Protein AF-A0A840RPE6-F1 (afdb_monomer)

Foldseek 3Di:
DDDDDPLRVLLVVLCVVCVVLVVLLVVLVVQLVPPPCVPPVVSVVSNVVSVVVVVVSVVVSVVVSVVVVVVVVVVVVVVD

Mean predicted aligned error: 5.18 Å

InterPro domains:
  IPR021123 Type III secretion, needle-protein-like [PF09392] (19-78)
  IPR037203 Type III secretion, needle-protein-like superfamily [SSF140129] (36-75)

pLDDT: mean 90.74, std 9.3, range [53.0, 97.44]

Nearest PDB structures (foldseek):
  4j2c-assembly1_A  TM=4.358E-01  e=1.126E+00  Homo sapiens
  4j2c-assembly2_C  TM=3.406E-01  e=1.649E+00  Homo sapiens
  6tmk-assembly1_I1  TM=3.947E-01  e=5.881E+00  Toxoplasma gondii GT1

Sequence (80 aa):
MAYEGLFVKTAAAFEKAGETLFANEIRLRDLLSTGGESTNPTTLAEYQAVISEISILRNAQSSTVKTLKDIDATIVANFR

Solvent-accessible surface area (backbone atoms only — not comparable to full-atom values): 4519 Å² total; per-residue (Å²): 132,84,88,74,53,70,60,55,53,54,48,48,51,48,51,62,72,39,44,68,57,53,52,48,46,53,52,43,52,50,43,41,68,44,77,86,40,52,78,39,67,64,58,51,52,52,44,52,51,46,54,50,51,50,52,52,51,52,52,51,43,54,53,51,46,47,53,54,50,52,51,52,52,50,56,55,59,76,75,109

Organism: NCBI:txid728004

Radius of gyration: 18.29 Å; Cα contacts (8 Å, |Δi|>4): 38; chains: 1; bounding box: 44×16×54 Å

Structure (mmCIF, N/CA/C/O backbone):
data_AF-A0A840RPE6-F1
#
_entry.id   AF-A0A840RPE6-F1
#
loop_
_atom_site.group_PDB
_atom_site.id
_atom_site.type_symbol
_atom_site.label_atom_id
_atom_site.label_alt_id
_atom_site.label_comp_id
_atom_site.label_asym_id
_atom_site.label_entity_id
_atom_site.label_seq_id
_atom_site.pdbx_PDB_ins_code
_atom_site.Cartn_x
_atom_site.Cartn_y
_atom_site.Cartn_z
_atom_site.occupancy
_atom_site.B_iso_or_equiv
_atom_site.auth_seq_id
_atom_site.auth_comp_id
_atom_site.auth_asym_id
_atom_site.auth_atom_id
_atom_site.pdbx_PDB_model_num
ATOM 1 N N . MET A 1 1 ? -25.694 -8.091 -0.177 1.00 53.00 1 MET A N 1
ATOM 2 C CA . MET A 1 1 ? -24.395 -7.418 0.035 1.00 53.00 1 MET A CA 1
ATOM 3 C C . MET A 1 1 ? -24.005 -7.646 1.483 1.00 53.00 1 MET A C 1
ATOM 5 O O . MET A 1 1 ? -24.794 -7.296 2.352 1.00 53.00 1 MET A O 1
ATOM 9 N N . ALA A 1 2 ? -22.888 -8.326 1.744 1.00 64.06 2 ALA A N 1
ATOM 10 C CA . ALA A 1 2 ? -22.393 -8.496 3.109 1.00 64.06 2 ALA A CA 1
ATOM 11 C C . ALA A 1 2 ? -21.961 -7.126 3.659 1.00 64.06 2 ALA A C 1
ATOM 13 O O . ALA A 1 2 ? -21.421 -6.307 2.918 1.00 64.06 2 ALA A O 1
ATOM 14 N N . TYR A 1 3 ? -22.252 -6.846 4.928 1.00 77.12 3 TYR A N 1
ATOM 15 C CA . TYR A 1 3 ? -21.801 -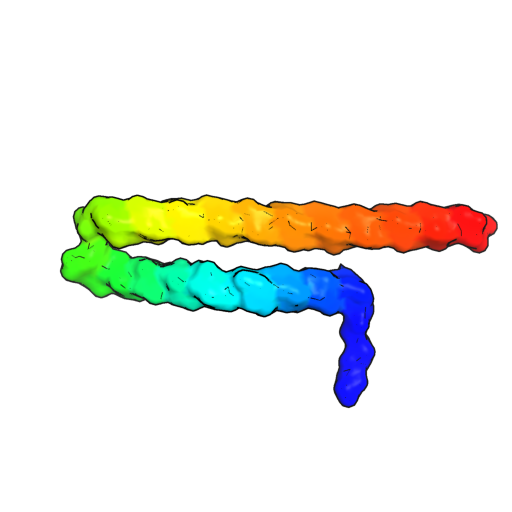5.618 5.575 1.00 77.12 3 TYR A CA 1
ATOM 16 C C . TYR A 1 3 ? -20.277 -5.654 5.741 1.00 77.12 3 TYR A C 1
ATOM 18 O O . TYR A 1 3 ? -19.743 -6.566 6.369 1.00 77.12 3 TYR A O 1
ATOM 26 N N . GLU A 1 4 ? -19.588 -4.648 5.207 1.00 81.88 4 GLU A N 1
ATOM 27 C CA . GLU A 1 4 ? -18.161 -4.435 5.447 1.00 81.88 4 GLU A CA 1
ATOM 28 C C . GLU A 1 4 ? -17.961 -3.404 6.563 1.00 81.88 4 GLU A C 1
ATOM 30 O O . GLU A 1 4 ? -18.491 -2.286 6.502 1.00 81.88 4 GLU A O 1
ATOM 35 N N . GLY A 1 5 ? -17.184 -3.781 7.582 1.00 91.69 5 GLY A N 1
ATOM 36 C CA . GLY A 1 5 ? -16.819 -2.899 8.691 1.00 91.69 5 GLY A CA 1
ATOM 37 C C . GLY A 1 5 ? -15.934 -1.728 8.250 1.00 91.69 5 GLY A C 1
ATOM 38 O O . GLY A 1 5 ? -15.286 -1.775 7.202 1.00 91.69 5 GLY A O 1
ATOM 39 N N . LEU A 1 6 ? -15.876 -0.672 9.068 1.00 92.38 6 LEU A N 1
ATOM 40 C CA . LEU A 1 6 ? -15.144 0.566 8.759 1.00 92.38 6 LEU A CA 1
ATOM 41 C C . LEU A 1 6 ? -13.669 0.322 8.399 1.00 92.38 6 LEU A C 1
ATOM 43 O O . LEU A 1 6 ? -13.164 0.912 7.443 1.00 92.38 6 LEU A O 1
ATOM 47 N N . PHE A 1 7 ? -12.985 -0.572 9.119 1.00 93.06 7 PHE A N 1
ATOM 48 C CA . PHE A 1 7 ? -11.579 -0.893 8.848 1.00 93.06 7 PHE A CA 1
ATOM 49 C C . PHE A 1 7 ? -11.391 -1.535 7.472 1.00 93.06 7 PHE A C 1
ATOM 51 O O . PHE A 1 7 ? -10.458 -1.178 6.757 1.00 93.06 7 PHE A O 1
ATOM 58 N N . VAL A 1 8 ? -12.308 -2.424 7.074 1.00 93.75 8 VAL A N 1
ATOM 59 C CA . VAL A 1 8 ? -12.284 -3.090 5.763 1.00 93.75 8 VAL A CA 1
ATOM 60 C C . VAL A 1 8 ? -12.502 -2.069 4.654 1.00 93.75 8 VAL A C 1
ATOM 62 O O . VAL A 1 8 ? -11.721 -2.021 3.710 1.00 93.75 8 VAL A O 1
ATOM 65 N N . LYS A 1 9 ? -13.490 -1.181 4.810 1.00 95.06 9 LYS A N 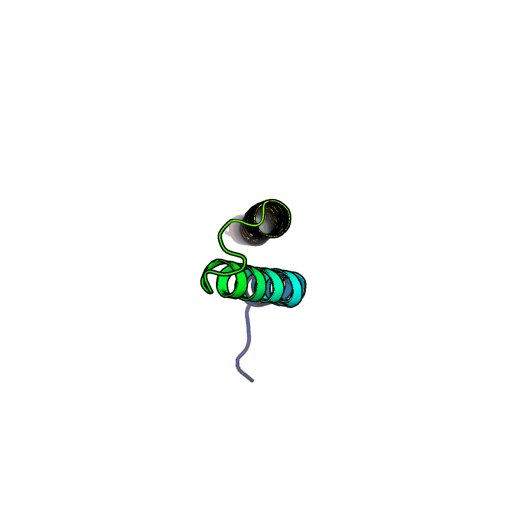1
ATOM 66 C CA . LYS A 1 9 ? -13.756 -0.103 3.844 1.00 95.06 9 LYS A CA 1
ATOM 67 C C . LYS A 1 9 ? -12.578 0.854 3.696 1.00 95.06 9 LYS A C 1
ATOM 69 O O . LYS A 1 9 ? -12.247 1.255 2.586 1.00 95.06 9 LYS A O 1
ATOM 74 N N . THR A 1 10 ? -11.938 1.203 4.811 1.00 93.81 10 THR A N 1
ATOM 75 C CA . THR A 1 10 ? -10.763 2.082 4.805 1.00 93.81 10 THR A CA 1
ATOM 76 C C . THR A 1 10 ? -9.606 1.411 4.077 1.00 93.81 10 THR A C 1
ATOM 78 O O . THR A 1 10 ? -9.030 2.006 3.172 1.00 93.81 10 THR A O 1
ATOM 81 N N . ALA A 1 11 ? -9.309 0.148 4.398 1.00 93.62 11 ALA A N 1
ATOM 82 C CA . ALA A 1 11 ? -8.277 -0.614 3.706 1.00 93.62 11 ALA A CA 1
ATOM 83 C C . ALA A 1 11 ? -8.574 -0.748 2.202 1.00 93.62 11 ALA A C 1
ATOM 85 O O . ALA A 1 11 ? -7.680 -0.506 1.397 1.00 93.62 11 ALA A O 1
ATOM 86 N N . ALA A 1 12 ? -9.821 -1.048 1.825 1.00 94.19 12 ALA A N 1
ATOM 87 C CA . ALA A 1 12 ? -10.247 -1.172 0.432 1.00 94.19 12 ALA A CA 1
ATOM 88 C C . ALA A 1 12 ? -10.129 0.146 -0.350 1.00 94.19 12 ALA A C 1
ATOM 90 O O . ALA A 1 12 ? -9.787 0.134 -1.530 1.00 94.19 12 ALA A O 1
ATOM 91 N N . ALA A 1 13 ? -10.360 1.294 0.294 1.00 94.88 13 ALA A N 1
ATOM 92 C CA . ALA A 1 13 ? -10.152 2.596 -0.334 1.00 94.88 13 ALA A CA 1
ATOM 93 C C . ALA A 1 13 ? -8.674 2.839 -0.686 1.00 94.88 13 ALA A C 1
ATOM 95 O O . ALA A 1 13 ? -8.392 3.363 -1.763 1.00 94.88 13 ALA A O 1
ATOM 96 N N . PHE A 1 14 ? -7.738 2.415 0.174 1.00 94.50 14 PHE A N 1
ATOM 97 C CA . PHE A 1 14 ? -6.303 2.450 -0.138 1.00 94.50 14 PHE A CA 1
ATOM 98 C C . PHE A 1 14 ? -5.942 1.512 -1.292 1.00 94.50 14 PHE A C 1
ATOM 100 O O . PHE A 1 14 ? -5.182 1.921 -2.166 1.00 94.50 14 PHE A O 1
ATOM 107 N N . GLU A 1 15 ? -6.505 0.297 -1.333 1.00 93.75 15 GLU A N 1
ATOM 108 C CA . GLU A 1 15 ? -6.277 -0.615 -2.466 1.00 93.75 15 GLU A CA 1
ATOM 109 C C . GLU A 1 15 ? -6.746 0.015 -3.776 1.00 93.75 15 GLU A C 1
ATOM 111 O O . GLU A 1 15 ? -5.993 0.062 -4.742 1.00 93.75 15 GLU A O 1
ATOM 116 N N . LYS A 1 16 ? -7.961 0.576 -3.777 1.00 95.5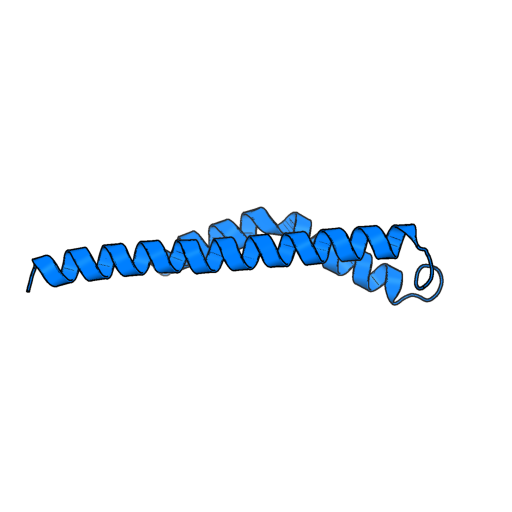0 16 LYS A N 1
ATOM 117 C CA . LYS A 1 16 ? -8.539 1.232 -4.950 1.00 95.50 16 LYS A CA 1
ATOM 118 C C . LYS A 1 16 ? -7.714 2.437 -5.402 1.00 95.50 16 LYS A C 1
ATOM 120 O O . LYS A 1 16 ? -7.508 2.630 -6.594 1.00 95.50 16 LYS A O 1
ATOM 125 N N . ALA A 1 17 ? -7.234 3.254 -4.465 1.00 92.44 17 ALA A N 1
ATOM 126 C CA . ALA A 1 17 ? -6.369 4.388 -4.786 1.00 92.44 17 ALA A CA 1
ATOM 127 C C . ALA A 1 17 ? -5.008 3.939 -5.352 1.00 92.44 17 ALA A C 1
ATOM 129 O O . ALA A 1 17 ? -4.437 4.625 -6.198 1.00 92.44 17 ALA A O 1
ATOM 130 N N . GLY A 1 18 ? -4.504 2.787 -4.901 1.00 94.62 18 GLY A N 1
ATOM 131 C CA . GLY A 1 18 ? -3.252 2.186 -5.352 1.00 94.62 18 GLY A CA 1
ATOM 132 C C . GLY A 1 18 ? -3.356 1.333 -6.619 1.00 94.62 18 GLY A C 1
ATOM 133 O O . GLY A 1 18 ? -2.320 0.890 -7.103 1.00 94.62 18 GLY A O 1
ATOM 134 N N . GLU A 1 19 ? -4.546 1.104 -7.187 1.00 95.75 19 GLU A N 1
ATOM 135 C CA . GLU A 1 19 ? -4.745 0.186 -8.326 1.00 95.75 19 GLU A CA 1
ATOM 136 C C . GLU A 1 19 ? -3.801 0.474 -9.497 1.00 95.75 19 GLU A C 1
ATOM 138 O O . GLU A 1 19 ? -3.128 -0.432 -9.988 1.00 95.75 19 GLU A O 1
ATOM 143 N N . THR A 1 20 ? -3.689 1.739 -9.910 1.00 95.25 20 THR A N 1
ATOM 144 C CA . THR A 1 20 ? -2.785 2.143 -10.997 1.00 95.25 20 THR A CA 1
ATOM 145 C C . THR A 1 20 ? -1.321 1.891 -10.640 1.00 95.25 20 THR A C 1
ATOM 147 O O . THR A 1 20 ? -0.537 1.471 -11.489 1.00 95.25 20 THR A O 1
ATOM 150 N N . LEU A 1 21 ? -0.944 2.119 -9.381 1.00 94.81 21 LEU A N 1
ATOM 151 C CA . LEU A 1 21 ? 0.418 1.912 -8.899 1.00 94.81 21 LEU A CA 1
ATOM 152 C C . LEU A 1 21 ? 0.786 0.421 -8.901 1.00 94.81 21 LEU A C 1
ATOM 154 O O . LEU A 1 21 ? 1.862 0.052 -9.366 1.00 94.81 21 LEU A O 1
ATOM 158 N N . PHE A 1 22 ? -0.128 -0.444 -8.458 1.00 95.44 22 PHE A N 1
ATOM 159 C CA . PHE A 1 22 ? 0.054 -1.897 -8.499 1.00 95.44 22 PHE A CA 1
ATOM 160 C C . PHE A 1 22 ? 0.070 -2.430 -9.934 1.00 95.44 22 PHE A C 1
ATOM 162 O O . PHE A 1 22 ? 0.900 -3.267 -10.274 1.00 95.44 22 PHE A O 1
ATOM 169 N N . ALA A 1 23 ? -0.793 -1.911 -10.810 1.00 96.12 23 ALA A N 1
ATOM 170 C CA . ALA A 1 23 ? -0.770 -2.267 -12.226 1.00 96.12 23 ALA A CA 1
ATOM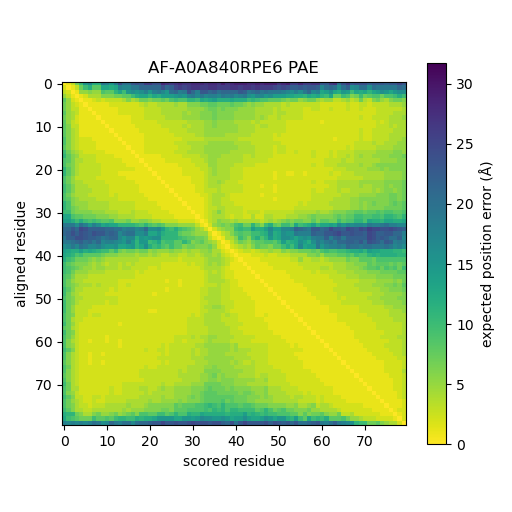 171 C C . ALA A 1 23 ? 0.567 -1.883 -12.887 1.00 96.12 23 ALA A C 1
ATOM 173 O O . ALA A 1 23 ? 1.122 -2.662 -13.664 1.00 96.12 23 ALA A O 1
ATOM 174 N N . ASN A 1 24 ? 1.117 -0.713 -12.545 1.00 94.31 24 ASN A N 1
ATOM 175 C CA . ASN A 1 24 ? 2.429 -0.273 -13.018 1.00 94.31 24 ASN A CA 1
ATOM 176 C C . ASN A 1 24 ? 3.560 -1.169 -12.508 1.00 94.31 24 ASN A C 1
ATOM 178 O O . ASN A 1 24 ? 4.464 -1.491 -13.275 1.00 94.31 24 ASN A O 1
ATOM 182 N N . GLU A 1 25 ? 3.499 -1.594 -11.248 1.00 94.88 25 GLU A N 1
ATOM 183 C CA . GLU A 1 25 ? 4.464 -2.521 -10.658 1.00 94.88 25 GLU A CA 1
ATOM 184 C C . GLU A 1 25 ? 4.489 -3.860 -11.398 1.00 94.88 25 GLU A C 1
ATOM 186 O O . GLU A 1 25 ? 5.561 -4.299 -11.818 1.00 94.88 25 GLU A O 1
ATOM 191 N N . ILE A 1 26 ? 3.317 -4.453 -11.645 1.00 94.19 26 ILE A N 1
ATOM 192 C CA . ILE A 1 26 ? 3.185 -5.706 -12.399 1.00 94.19 26 ILE A CA 1
ATOM 193 C C . ILE A 1 26 ? 3.735 -5.533 -13.818 1.00 94.19 26 ILE A C 1
ATOM 195 O O . ILE A 1 26 ? 4.520 -6.360 -14.279 1.00 94.19 26 ILE A O 1
ATOM 199 N N . ARG A 1 27 ? 3.374 -4.437 -14.498 1.00 93.25 27 ARG A N 1
ATOM 200 C CA . ARG A 1 27 ? 3.848 -4.132 -15.856 1.00 93.25 27 ARG A CA 1
ATOM 201 C C . ARG A 1 27 ? 5.372 -4.019 -15.914 1.00 93.25 27 ARG A C 1
ATOM 203 O O . ARG A 1 27 ? 5.996 -4.597 -16.796 1.00 93.25 27 ARG A O 1
ATOM 210 N N . LEU A 1 28 ? 5.974 -3.263 -14.997 1.00 92.12 28 LEU A N 1
ATOM 211 C CA . LEU A 1 28 ? 7.423 -3.058 -14.955 1.00 92.12 28 LEU A CA 1
ATOM 212 C C . LEU A 1 28 ? 8.163 -4.346 -14.586 1.00 92.12 28 LEU A C 1
ATOM 214 O O . LEU A 1 28 ? 9.193 -4.653 -15.181 1.00 92.12 28 LEU A O 1
ATOM 218 N N . ARG A 1 29 ? 7.616 -5.134 -13.656 1.00 91.31 29 ARG A N 1
ATOM 219 C CA . ARG A 1 29 ? 8.140 -6.458 -13.306 1.00 91.31 29 ARG A CA 1
ATOM 220 C C . ARG A 1 29 ? 8.141 -7.402 -14.508 1.00 91.31 29 ARG A C 1
ATOM 222 O O . ARG A 1 29 ? 9.126 -8.109 -14.712 1.00 91.31 29 ARG A O 1
ATOM 229 N N . ASP A 1 30 ? 7.064 -7.416 -15.288 1.00 91.50 30 ASP A N 1
ATOM 230 C CA . ASP A 1 30 ? 6.949 -8.249 -16.487 1.00 91.50 30 ASP A CA 1
ATOM 231 C C . ASP A 1 30 ? 7.971 -7.834 -17.556 1.00 91.50 30 ASP A C 1
ATOM 233 O O . ASP A 1 30 ? 8.747 -8.665 -18.030 1.00 91.50 30 ASP A O 1
ATOM 237 N N . LEU A 1 31 ? 8.085 -6.526 -17.820 1.00 88.69 31 LEU A N 1
ATOM 238 C CA . LEU A 1 31 ? 9.096 -5.978 -18.730 1.00 88.69 31 LEU A CA 1
ATOM 239 C C . LEU A 1 31 ? 10.517 -6.376 -18.317 1.00 88.69 31 LEU A C 1
ATOM 241 O O . LEU A 1 31 ? 11.280 -6.863 -19.147 1.00 88.69 31 LEU A O 1
ATOM 245 N N . LEU A 1 32 ? 10.857 -6.245 -17.032 1.00 86.62 32 LEU A N 1
ATOM 246 C CA . LEU A 1 32 ? 12.165 -6.644 -16.502 1.00 86.62 32 LEU A CA 1
ATOM 247 C C . LEU A 1 32 ? 12.409 -8.161 -16.565 1.00 86.62 32 LEU A C 1
ATOM 249 O O . LEU A 1 32 ? 13.563 -8.588 -16.591 1.00 86.62 32 LEU A O 1
ATOM 253 N N . SER A 1 33 ? 11.350 -8.974 -16.585 1.00 85.19 33 SER A N 1
ATOM 254 C CA . SER A 1 33 ? 11.441 -10.438 -16.669 1.00 85.19 33 SER A CA 1
ATOM 255 C C . SER A 1 33 ? 11.681 -10.919 -18.103 1.00 85.19 33 SER A C 1
ATOM 257 O O . SER A 1 33 ? 12.341 -11.937 -18.320 1.00 85.19 33 SER A O 1
ATOM 259 N N . THR A 1 34 ? 11.196 -10.174 -19.100 1.00 79.00 34 THR A N 1
ATOM 260 C CA . THR A 1 34 ? 11.518 -10.406 -20.512 1.00 79.00 34 THR A CA 1
ATOM 261 C C . THR A 1 34 ? 12.874 -9.769 -20.836 1.00 79.00 34 THR A C 1
ATOM 263 O O . THR A 1 34 ? 13.026 -8.553 -20.827 1.00 79.00 34 THR A O 1
ATOM 266 N N . GLY A 1 35 ? 13.899 -10.586 -21.095 1.00 63.00 35 GLY A N 1
ATOM 267 C CA . GLY A 1 35 ? 15.320 -10.192 -21.068 1.00 63.00 35 GLY A CA 1
ATOM 268 C C . GLY A 1 35 ? 15.791 -9.005 -21.933 1.00 63.00 35 GLY A C 1
ATOM 269 O O . GLY A 1 35 ? 16.952 -8.631 -21.813 1.00 63.00 35 GLY A O 1
ATOM 270 N N . GLY A 1 36 ? 14.944 -8.393 -22.768 1.00 68.31 36 GLY A N 1
ATOM 271 C CA . GLY A 1 36 ? 15.282 -7.180 -23.526 1.00 68.31 36 GLY A CA 1
ATOM 272 C C . GLY A 1 36 ? 15.359 -5.906 -22.672 1.00 68.31 36 GLY A C 1
ATOM 273 O O . GLY A 1 36 ? 16.205 -5.057 -22.930 1.00 68.31 36 GLY A O 1
ATOM 274 N N . GLU A 1 37 ? 14.535 -5.796 -21.623 1.00 69.06 37 GLU A N 1
ATOM 275 C CA . GLU A 1 37 ? 14.463 -4.611 -20.743 1.00 69.06 37 GLU A CA 1
ATOM 276 C C . GLU A 1 37 ? 15.077 -4.852 -19.353 1.00 69.06 37 GLU A C 1
ATOM 278 O O . GLU A 1 37 ? 15.268 -3.911 -18.586 1.00 69.06 37 GLU A O 1
ATOM 283 N N . SER A 1 38 ? 15.448 -6.100 -19.040 1.00 65.94 38 SER A N 1
ATOM 284 C CA . SER A 1 38 ? 16.057 -6.541 -17.770 1.00 65.94 38 SER A CA 1
ATOM 285 C C . SER A 1 38 ? 17.235 -5.676 -17.297 1.00 65.94 38 SER A C 1
ATOM 287 O O . SER A 1 38 ? 17.471 -5.550 -16.095 1.00 65.94 38 SER A O 1
ATOM 289 N N . THR A 1 39 ? 17.987 -5.098 -18.233 1.00 74.38 39 THR A N 1
ATOM 290 C CA . THR A 1 39 ? 19.195 -4.307 -17.958 1.00 74.38 39 THR A CA 1
ATOM 291 C C . THR A 1 39 ? 19.014 -2.821 -18.261 1.00 74.38 39 THR A C 1
ATOM 293 O O . THR A 1 39 ? 19.977 -2.061 -18.155 1.00 74.38 39 THR A O 1
ATOM 296 N N . ASN A 1 40 ? 17.808 -2.387 -18.644 1.00 85.88 40 ASN A N 1
ATOM 297 C CA . ASN A 1 40 ? 17.548 -0.989 -18.953 1.00 85.88 40 ASN A CA 1
ATOM 298 C C . ASN A 1 40 ? 17.536 -0.165 -17.648 1.00 85.88 40 ASN A C 1
ATOM 300 O O . ASN A 1 40 ? 16.666 -0.376 -16.795 1.00 85.88 40 ASN A O 1
ATOM 304 N N . PRO A 1 41 ? 18.478 0.780 -17.462 1.00 86.75 41 PRO A N 1
ATOM 305 C CA . PRO A 1 41 ? 18.576 1.563 -16.233 1.00 86.75 41 PRO A CA 1
ATOM 306 C C . PRO A 1 41 ? 17.334 2.427 -15.981 1.00 86.75 41 PRO A C 1
ATOM 308 O O . PRO A 1 41 ? 17.001 2.678 -14.824 1.00 86.75 41 PRO A O 1
ATOM 311 N N . THR A 1 42 ? 16.624 2.843 -17.032 1.00 89.75 42 THR A N 1
ATOM 312 C CA . THR A 1 42 ? 15.383 3.614 -16.908 1.00 89.75 42 THR A CA 1
ATOM 313 C C . THR A 1 42 ? 14.267 2.756 -16.319 1.00 89.75 42 THR A C 1
ATOM 315 O O . THR A 1 42 ? 13.678 3.130 -15.308 1.00 89.75 42 THR A O 1
ATOM 318 N N . THR A 1 43 ? 14.042 1.563 -16.874 1.00 88.44 43 THR A N 1
ATOM 319 C CA . THR A 1 43 ? 13.020 0.615 -16.400 1.00 88.44 43 THR A CA 1
ATOM 320 C C . THR A 1 43 ? 13.292 0.169 -14.958 1.00 88.44 43 THR A C 1
ATOM 322 O O . THR A 1 43 ? 12.369 0.059 -14.151 1.00 88.44 43 THR A O 1
ATOM 325 N N . LEU A 1 44 ? 14.566 -0.020 -14.592 1.00 89.62 44 LEU A N 1
ATOM 326 C CA . LEU A 1 44 ? 14.968 -0.323 -13.216 1.00 89.62 44 LEU A CA 1
ATOM 327 C C . LEU A 1 44 ? 14.696 0.842 -12.258 1.00 89.62 44 LEU A C 1
ATOM 329 O O . LEU A 1 44 ? 14.175 0.614 -11.167 1.00 89.62 44 LEU A O 1
ATOM 333 N N . ALA A 1 45 ? 15.027 2.076 -12.644 1.00 93.12 45 ALA A N 1
ATOM 334 C CA . ALA A 1 45 ? 14.779 3.252 -11.813 1.00 93.12 45 ALA A CA 1
ATOM 335 C C . ALA A 1 45 ? 13.277 3.476 -11.580 1.00 93.12 45 ALA A C 1
ATOM 337 O O . ALA A 1 45 ? 12.859 3.702 -10.443 1.00 93.12 45 ALA A O 1
ATOM 338 N N . GLU A 1 46 ? 12.463 3.346 -12.630 1.00 92.69 46 GLU A N 1
ATOM 339 C CA . GLU A 1 46 ? 11.001 3.423 -12.534 1.00 92.69 46 GLU A CA 1
ATOM 340 C C . GLU A 1 46 ? 10.438 2.336 -11.617 1.00 92.69 46 GLU A C 1
ATOM 342 O O . GLU A 1 46 ? 9.626 2.623 -10.738 1.00 92.69 46 GLU A O 1
ATOM 347 N N . TYR A 1 47 ? 10.905 1.094 -11.764 1.00 93.38 47 TYR A N 1
ATOM 348 C CA . TYR A 1 47 ? 10.469 -0.006 -10.908 1.00 93.38 47 TYR A CA 1
ATOM 349 C C . TYR A 1 47 ? 10.828 0.236 -9.436 1.00 93.38 47 TYR A C 1
ATOM 351 O O . TYR A 1 47 ? 9.994 0.028 -8.555 1.00 93.38 47 TYR A O 1
ATOM 359 N N . GLN A 1 48 ? 12.033 0.739 -9.147 1.00 93.88 48 GLN A N 1
ATOM 360 C CA . GLN A 1 48 ? 12.428 1.088 -7.778 1.00 93.88 48 GLN A CA 1
ATOM 361 C C . GLN A 1 48 ? 11.588 2.234 -7.198 1.00 93.88 48 GLN A C 1
ATOM 363 O O . GLN A 1 48 ? 11.201 2.170 -6.029 1.00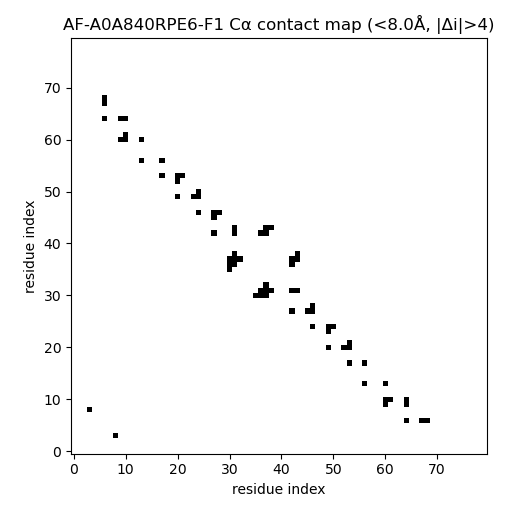 93.88 48 GLN A O 1
ATOM 368 N N . ALA A 1 49 ? 11.263 3.252 -8.000 1.00 95.50 49 ALA A N 1
ATOM 369 C CA . ALA A 1 49 ? 10.379 4.339 -7.582 1.00 95.50 49 ALA A CA 1
ATOM 370 C C . ALA A 1 49 ? 8.981 3.813 -7.222 1.00 95.50 49 ALA A C 1
ATOM 372 O O . ALA A 1 49 ? 8.490 4.070 -6.122 1.00 95.50 49 ALA A O 1
ATOM 373 N N . VAL A 1 50 ? 8.392 2.984 -8.088 1.00 96.00 50 VAL A N 1
ATOM 374 C CA . VAL A 1 50 ? 7.073 2.375 -7.866 1.00 96.00 50 VAL A CA 1
ATOM 375 C C . VAL A 1 50 ? 7.054 1.496 -6.611 1.00 96.00 50 VAL A C 1
ATOM 377 O O . VAL A 1 50 ? 6.128 1.592 -5.808 1.00 96.00 50 VAL A O 1
ATOM 380 N N . ILE A 1 51 ? 8.079 0.670 -6.384 1.00 95.12 51 ILE A N 1
ATOM 381 C CA . ILE A 1 51 ? 8.169 -0.162 -5.172 1.00 95.12 51 ILE A CA 1
ATOM 382 C C . ILE A 1 51 ? 8.270 0.696 -3.902 1.00 95.12 51 ILE A C 1
ATOM 384 O O . ILE A 1 51 ? 7.639 0.378 -2.889 1.00 95.12 51 ILE A O 1
ATOM 388 N N . SER A 1 52 ? 9.024 1.796 -3.949 1.00 97.00 52 SER A N 1
ATOM 389 C CA . SER A 1 52 ? 9.111 2.752 -2.839 1.00 97.00 52 SER A CA 1
ATOM 390 C C . SER A 1 52 ? 7.750 3.386 -2.533 1.00 97.00 52 SER A C 1
ATOM 392 O O . SER A 1 52 ? 7.311 3.401 -1.381 1.00 97.00 52 SER A O 1
ATOM 394 N N . GLU A 1 53 ? 7.027 3.826 -3.564 1.00 95.56 53 GLU A N 1
ATOM 395 C CA . GLU A 1 53 ? 5.676 4.378 -3.425 1.00 95.56 53 GLU A CA 1
ATOM 396 C C . GLU A 1 53 ? 4.686 3.353 -2.859 1.00 95.56 53 GLU A C 1
ATOM 398 O O . GLU A 1 53 ? 3.905 3.679 -1.961 1.00 95.56 53 GLU A O 1
ATOM 403 N N . ILE A 1 54 ? 4.754 2.093 -3.304 1.00 96.38 54 ILE A N 1
ATOM 404 C CA . ILE A 1 54 ? 3.928 1.005 -2.760 1.00 96.38 54 ILE A CA 1
ATOM 405 C C . ILE A 1 54 ? 4.211 0.813 -1.272 1.00 96.38 54 ILE A C 1
ATOM 407 O O . ILE A 1 54 ? 3.276 0.680 -0.481 1.00 96.38 54 ILE A O 1
ATOM 411 N N . SER A 1 55 ? 5.483 0.828 -0.870 1.00 96.56 55 SER A N 1
ATOM 412 C CA . SER A 1 55 ? 5.869 0.727 0.540 1.00 96.56 55 SER A CA 1
ATOM 413 C C . SER A 1 55 ? 5.262 1.862 1.372 1.00 96.56 55 SER A C 1
ATOM 415 O O . SER A 1 55 ? 4.662 1.615 2.422 1.00 96.56 55 SER A O 1
ATOM 417 N N . ILE A 1 56 ? 5.328 3.103 0.876 1.00 96.44 56 ILE A N 1
ATOM 418 C CA . ILE A 1 56 ? 4.703 4.267 1.524 1.00 96.44 56 ILE A CA 1
ATOM 419 C C . ILE A 1 56 ? 3.190 4.067 1.648 1.00 96.44 56 ILE A C 1
ATOM 421 O O . ILE A 1 56 ? 2.639 4.244 2.736 1.00 96.44 56 ILE A O 1
ATOM 425 N N . LEU A 1 57 ? 2.519 3.647 0.574 1.00 96.50 57 LEU A N 1
ATOM 426 C CA . LEU A 1 57 ? 1.073 3.428 0.562 1.00 96.50 57 LEU A CA 1
ATOM 427 C C . LEU A 1 57 ? 0.646 2.337 1.556 1.00 96.50 57 LEU A C 1
ATOM 429 O O . LEU A 1 57 ? -0.317 2.526 2.297 1.00 96.50 57 LEU A O 1
ATOM 433 N N . ARG A 1 58 ? 1.388 1.228 1.647 1.00 96.12 58 ARG A N 1
ATOM 434 C CA . ARG A 1 58 ? 1.121 0.132 2.601 1.00 96.12 58 ARG A CA 1
ATOM 435 C C . ARG A 1 58 ? 1.333 0.562 4.057 1.00 96.12 58 ARG A C 1
ATOM 437 O O . ARG A 1 58 ? 0.537 0.219 4.938 1.00 96.12 58 ARG A O 1
ATOM 444 N N . ASN A 1 59 ? 2.367 1.359 4.317 1.00 96.88 59 ASN A N 1
ATOM 445 C CA . ASN A 1 59 ? 2.609 1.940 5.639 1.00 96.88 59 ASN A CA 1
ATOM 446 C C . ASN A 1 59 ? 1.516 2.953 6.021 1.00 96.88 59 ASN A C 1
ATOM 448 O O . ASN A 1 59 ? 1.028 2.948 7.154 1.00 96.88 59 ASN A O 1
ATOM 452 N N . ALA A 1 60 ? 1.066 3.780 5.077 1.00 96.12 60 ALA A N 1
ATOM 453 C CA . ALA A 1 60 ? -0.038 4.716 5.284 1.00 96.12 60 ALA A CA 1
AT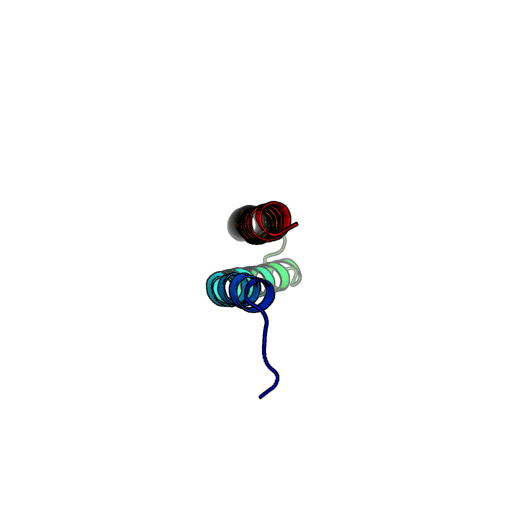OM 454 C C . ALA A 1 60 ? -1.372 3.991 5.541 1.00 96.12 60 ALA A C 1
ATOM 456 O O . ALA A 1 60 ? -2.105 4.344 6.467 1.00 96.12 60 ALA A O 1
ATOM 457 N N . GLN A 1 61 ? -1.664 2.932 4.781 1.00 96.69 61 GLN A N 1
ATOM 458 C CA . GLN A 1 61 ? -2.859 2.102 4.948 1.00 96.69 61 GLN A CA 1
ATOM 459 C C . GLN A 1 61 ? -2.915 1.480 6.351 1.00 96.69 61 GLN A C 1
ATOM 461 O O . GLN A 1 61 ? -3.897 1.646 7.076 1.00 96.69 61 GLN A O 1
ATOM 466 N N . SER A 1 62 ? -1.851 0.779 6.753 1.00 96.31 62 SER A N 1
ATOM 467 C CA . SER A 1 62 ? -1.796 0.088 8.048 1.00 96.31 62 SER A CA 1
ATOM 468 C C . SER A 1 62 ? -1.818 1.054 9.236 1.00 96.31 62 SER A C 1
ATOM 470 O O . SER A 1 62 ? -2.544 0.809 10.202 1.00 96.31 62 SER A O 1
ATOM 472 N N . SER A 1 63 ? -1.094 2.175 9.159 1.00 97.25 63 S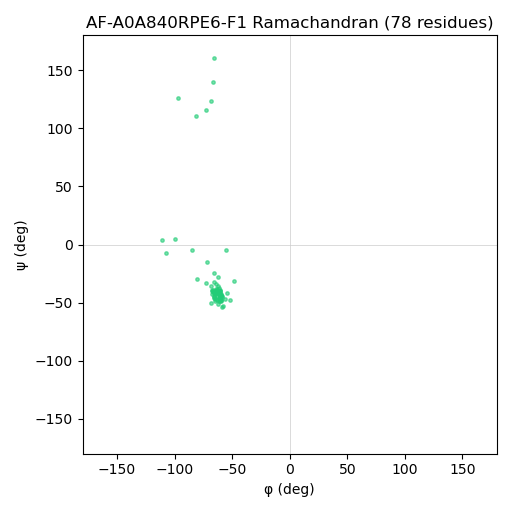ER A N 1
ATOM 473 C CA . SER A 1 63 ? -1.118 3.204 10.207 1.00 97.25 63 SER A CA 1
ATOM 474 C C . SER A 1 63 ? -2.495 3.856 10.349 1.00 97.25 63 SER A C 1
ATOM 476 O O . SER A 1 63 ? -2.975 3.994 11.471 1.00 97.25 63 SER A O 1
ATOM 478 N N . THR A 1 64 ? -3.184 4.152 9.243 1.00 96.88 64 THR A N 1
ATOM 479 C CA . THR A 1 64 ? -4.545 4.718 9.269 1.00 96.88 64 THR A CA 1
ATOM 480 C C . THR A 1 64 ? -5.545 3.755 9.907 1.00 96.88 64 THR A C 1
ATOM 482 O O . THR A 1 64 ? -6.300 4.140 10.802 1.00 96.88 64 THR A O 1
ATOM 485 N N . VAL A 1 65 ? -5.533 2.480 9.498 1.00 95.75 65 VAL A N 1
ATOM 486 C CA . VAL A 1 65 ? -6.406 1.449 10.088 1.00 95.75 65 VAL A CA 1
ATOM 487 C C . VAL A 1 65 ? -6.121 1.284 11.581 1.00 95.75 65 VAL A C 1
ATOM 489 O O . VAL A 1 65 ? -7.054 1.165 12.377 1.00 95.75 65 VAL A O 1
ATOM 492 N N . LYS A 1 66 ? -4.845 1.328 11.983 1.00 96.38 66 LYS A N 1
ATOM 493 C CA . LYS A 1 66 ? -4.459 1.287 13.395 1.00 96.38 66 LYS A CA 1
ATOM 494 C C . LYS A 1 66 ? -5.020 2.482 14.168 1.00 96.38 66 LYS A C 1
ATOM 496 O O . LYS A 1 66 ? -5.598 2.277 15.228 1.00 96.38 66 LYS A O 1
ATOM 501 N N . THR A 1 67 ? -4.890 3.701 13.650 1.00 97.31 67 THR A N 1
ATOM 502 C CA . THR A 1 67 ? -5.421 4.900 14.313 1.00 97.31 67 THR A CA 1
ATOM 503 C C . THR A 1 67 ? -6.929 4.805 14.527 1.00 97.31 67 THR A C 1
ATOM 505 O O . THR A 1 67 ? -7.399 5.085 15.626 1.00 97.31 67 THR A O 1
ATOM 508 N N . LEU A 1 68 ? -7.687 4.347 13.524 1.00 95.94 68 LEU A N 1
ATOM 509 C CA . LEU A 1 68 ? -9.131 4.130 13.672 1.00 95.94 68 LEU A CA 1
ATOM 510 C C . LEU A 1 68 ? -9.441 3.092 14.758 1.00 95.94 68 LEU A C 1
ATOM 512 O O . LEU A 1 68 ? -10.294 3.325 15.610 1.00 95.94 68 LEU A O 1
ATOM 516 N N . LYS A 1 69 ? -8.699 1.980 14.778 1.00 96.12 69 LYS A N 1
ATOM 517 C CA . LYS A 1 69 ? -8.831 0.955 15.819 1.00 96.12 69 LYS A CA 1
ATOM 518 C C . LYS A 1 69 ? -8.561 1.507 17.219 1.00 96.12 69 LYS A C 1
ATOM 520 O O . LYS A 1 69 ? -9.282 1.162 18.152 1.00 96.12 69 LYS A O 1
ATOM 525 N N . ASP A 1 70 ? -7.531 2.330 17.379 1.00 97.19 70 ASP A N 1
ATOM 526 C CA . ASP A 1 70 ? -7.169 2.905 18.676 1.00 97.19 70 ASP A CA 1
ATOM 527 C C . ASP A 1 70 ? -8.233 3.907 19.167 1.00 97.19 70 ASP A C 1
ATOM 529 O O . ASP A 1 70 ? -8.548 3.947 20.361 1.00 97.19 70 ASP A O 1
ATOM 533 N N . ILE A 1 71 ? -8.841 4.670 18.248 1.00 96.00 71 ILE A N 1
ATOM 534 C CA . ILE A 1 71 ? -9.983 5.548 18.542 1.00 96.00 71 ILE A CA 1
ATOM 535 C C . ILE A 1 71 ? -11.174 4.715 19.025 1.00 96.00 71 ILE A C 1
ATOM 537 O O . ILE A 1 71 ? -11.707 4.990 20.100 1.00 96.00 71 ILE A O 1
ATOM 541 N N . ASP A 1 72 ? -11.549 3.665 18.292 1.00 95.06 72 ASP A N 1
ATOM 542 C CA . ASP A 1 72 ? -12.66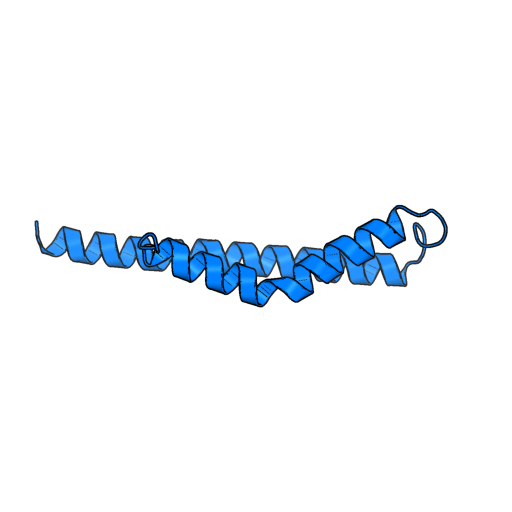6 2.791 18.667 1.00 95.06 72 ASP A CA 1
ATOM 543 C C . ASP A 1 72 ? -12.427 2.122 20.028 1.00 95.06 72 ASP A C 1
ATOM 545 O O . ASP A 1 72 ? -13.322 2.080 20.875 1.00 95.06 72 ASP A O 1
ATOM 549 N N . ALA A 1 73 ? -11.203 1.653 20.283 1.00 95.69 73 ALA A N 1
ATOM 550 C CA . ALA A 1 73 ? -10.826 1.083 21.573 1.00 95.69 73 ALA A CA 1
ATOM 551 C C . ALA A 1 73 ? -10.968 2.101 22.716 1.00 95.69 73 ALA A C 1
ATOM 553 O O . ALA A 1 73 ? -11.451 1.748 23.793 1.00 95.69 73 ALA A O 1
ATOM 554 N N . THR A 1 74 ? -10.594 3.360 22.477 1.00 97.44 74 THR A N 1
ATOM 555 C CA . THR A 1 74 ? -10.741 4.456 23.448 1.00 97.44 74 THR A CA 1
ATOM 556 C C . THR A 1 74 ? -12.209 4.762 23.725 1.00 97.44 74 THR A C 1
ATOM 558 O O . THR A 1 74 ? -12.602 4.903 24.882 1.00 97.44 74 THR A O 1
ATOM 561 N N . ILE A 1 75 ? -13.040 4.822 22.681 1.00 95.81 75 ILE A N 1
ATOM 562 C CA . ILE A 1 75 ? -14.487 5.025 22.812 1.00 95.81 75 ILE A CA 1
ATOM 563 C C . ILE A 1 75 ? -15.082 3.915 23.682 1.00 95.81 75 ILE A C 1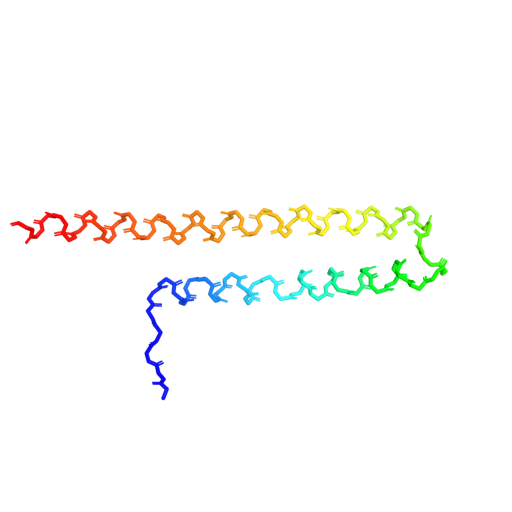
ATOM 565 O O . ILE A 1 75 ? -15.712 4.213 24.691 1.00 95.81 75 ILE A O 1
ATOM 569 N N . VAL A 1 76 ? -14.825 2.646 23.348 1.00 95.69 76 VAL A N 1
ATOM 570 C CA . VAL A 1 76 ? -15.333 1.490 24.106 1.00 95.69 76 VAL A CA 1
ATOM 571 C C . VAL A 1 76 ? -14.838 1.494 25.553 1.00 95.69 76 VAL A C 1
ATOM 573 O O . VAL A 1 76 ? -15.608 1.179 26.456 1.00 95.69 76 VAL A O 1
ATOM 576 N N . ALA A 1 77 ? -13.580 1.868 25.797 1.00 94.69 77 ALA A N 1
ATOM 577 C CA . ALA A 1 77 ? -13.031 1.951 27.147 1.00 94.69 77 ALA A CA 1
ATOM 578 C C . ALA A 1 77 ? -13.762 2.981 28.025 1.00 94.69 77 ALA A C 1
ATOM 580 O O . ALA A 1 77 ? -13.955 2.714 29.205 1.00 94.69 77 ALA A O 1
ATOM 581 N N . ASN A 1 78 ? -14.215 4.104 27.458 1.00 94.06 78 ASN A N 1
ATOM 582 C CA . ASN A 1 78 ? -14.990 5.118 28.185 1.00 94.06 78 ASN A CA 1
ATOM 583 C C . ASN A 1 78 ? -16.429 4.679 28.520 1.00 94.06 78 ASN A C 1
ATOM 585 O O . ASN A 1 78 ? -17.081 5.325 29.335 1.00 94.06 78 ASN A O 1
ATOM 589 N N . PHE A 1 79 ? -16.930 3.612 27.890 1.00 92.44 79 PHE A N 1
ATOM 590 C CA . PHE A 1 79 ? -18.240 3.014 28.179 1.00 92.44 79 PHE A CA 1
ATOM 591 C C . PHE A 1 79 ? -18.158 1.770 29.083 1.00 92.44 79 PHE A C 1
ATOM 593 O O . PHE A 1 79 ? -19.178 1.107 29.283 1.00 92.44 79 PHE A O 1
ATOM 600 N N . ARG A 1 80 ? -16.968 1.421 29.592 1.00 70.12 80 ARG A N 1
ATOM 601 C CA . ARG A 1 80 ? -16.802 0.402 30.645 1.00 70.12 80 ARG A CA 1
ATOM 602 C C . ARG A 1 80 ? -17.060 1.000 32.018 1.00 70.12 80 ARG A C 1
ATOM 604 O O . ARG A 1 80 ? -17.570 0.232 32.861 1.00 70.12 80 ARG A O 1
#

Secondary structure (DSSP, 8-state):
-PPPPHHHHHHHHHHHHHHHHHHHHHHHHHHHHSTTTTT-HHHHHHHHHHHHHHHHHHHHHHHHHHHHHHHHHHHHHHT-